Protein AF-A0A926DC25-F1 (afdb_monomer_lite)

Structure (mmCIF, N/CA/C/O backbone):
data_AF-A0A926DC25-F1
#
_entry.id   AF-A0A926DC25-F1
#
loop_
_atom_site.group_PDB
_atom_site.id
_atom_site.type_symbol
_atom_site.label_atom_id
_atom_site.label_alt_id
_atom_site.label_comp_id
_atom_site.label_asym_id
_atom_site.label_entity_id
_atom_site.label_seq_id
_atom_site.pdbx_PDB_ins_code
_atom_site.Cartn_x
_atom_site.Cartn_y
_atom_site.Cartn_z
_atom_site.occupancy
_atom_site.B_iso_or_equiv
_atom_site.auth_seq_id
_atom_site.auth_comp_id
_atom_site.auth_asym_id
_atom_site.auth_atom_id
_atom_site.pdbx_PDB_model_num
ATOM 1 N N . MET A 1 1 ? 8.004 -18.158 -3.854 1.00 47.97 1 MET A N 1
ATOM 2 C CA . MET A 1 1 ? 6.664 -18.419 -3.279 1.00 47.97 1 MET A CA 1
ATOM 3 C C . MET A 1 1 ? 6.649 -17.880 -1.859 1.00 47.97 1 MET A C 1
ATOM 5 O O . MET A 1 1 ? 7.657 -18.052 -1.178 1.00 47.97 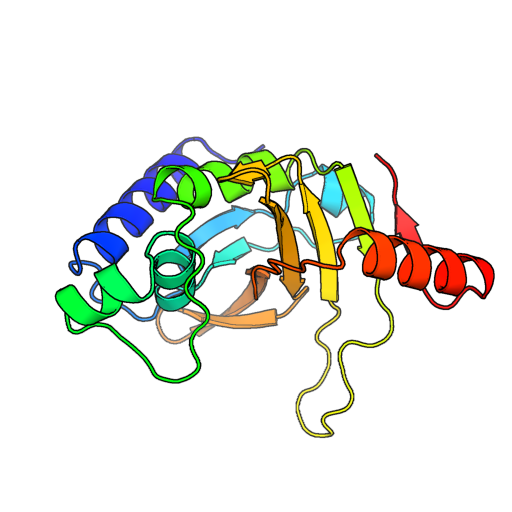1 MET A O 1
ATOM 9 N N . ASN A 1 2 ? 5.568 -17.223 -1.424 1.00 64.44 2 ASN A N 1
ATOM 10 C CA . ASN A 1 2 ? 5.414 -16.877 -0.008 1.00 64.44 2 ASN A CA 1
ATOM 11 C C . ASN A 1 2 ? 5.344 -18.164 0.816 1.00 64.44 2 ASN A C 1
ATOM 13 O O . ASN A 1 2 ? 4.761 -19.147 0.359 1.00 64.44 2 ASN A O 1
ATOM 17 N N . SER A 1 3 ? 5.893 -18.164 2.029 1.00 74.94 3 SER A N 1
ATOM 18 C CA . SER A 1 3 ? 5.598 -19.264 2.950 1.00 74.94 3 SER A CA 1
ATOM 19 C C . SER A 1 3 ? 4.118 -19.186 3.353 1.00 74.94 3 SER A C 1
ATOM 21 O O . SER A 1 3 ? 3.655 -18.083 3.658 1.00 74.94 3 SER A O 1
ATOM 23 N N . PRO A 1 4 ? 3.383 -20.312 3.435 1.00 77.81 4 PRO A N 1
ATOM 24 C CA . PRO A 1 4 ? 2.048 -20.345 4.034 1.00 77.81 4 PRO A CA 1
ATOM 25 C C . PRO A 1 4 ? 1.989 -19.703 5.430 1.00 77.81 4 PRO A C 1
ATOM 27 O O . PRO A 1 4 ? 0.950 -19.179 5.826 1.00 77.81 4 PRO A O 1
ATOM 30 N N . ASP A 1 5 ? 3.107 -19.703 6.160 1.00 86.69 5 ASP A N 1
ATOM 31 C CA . ASP A 1 5 ? 3.208 -19.076 7.479 1.00 86.69 5 ASP A CA 1
ATOM 32 C C . ASP A 1 5 ? 3.200 -17.543 7.405 1.00 86.69 5 ASP A C 1
ATOM 34 O O . ASP A 1 5 ? 2.609 -16.900 8.272 1.00 86.69 5 ASP A O 1
ATOM 38 N N . PHE A 1 6 ? 3.786 -16.947 6.355 1.00 88.31 6 PHE A N 1
ATOM 39 C CA . PHE A 1 6 ? 3.731 -15.496 6.147 1.00 88.31 6 PHE A CA 1
ATOM 40 C C . PHE A 1 6 ? 2.306 -15.041 5.859 1.00 88.31 6 PHE A C 1
ATOM 42 O O . PHE A 1 6 ? 1.836 -14.108 6.500 1.00 88.31 6 PHE A O 1
ATOM 49 N N . GLN A 1 7 ? 1.602 -15.732 4.959 1.00 91.06 7 GLN A N 1
ATOM 50 C CA . GLN A 1 7 ? 0.228 -15.376 4.606 1.00 91.06 7 GLN A CA 1
ATOM 51 C C . GLN A 1 7 ? -0.705 -15.466 5.819 1.00 91.06 7 GLN A C 1
ATOM 53 O O . GLN A 1 7 ? -1.418 -14.514 6.123 1.00 91.06 7 GLN A O 1
ATOM 58 N N . LYS A 1 8 ? -0.650 -16.568 6.577 1.00 93.62 8 LYS A N 1
ATOM 59 C CA . LYS A 1 8 ? -1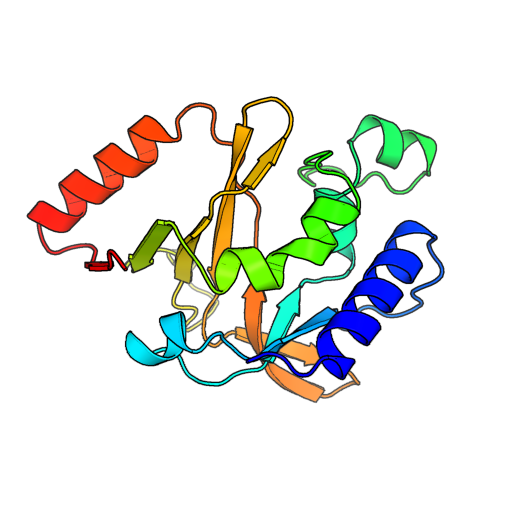.472 -16.730 7.789 1.00 93.62 8 LYS A CA 1
ATOM 60 C C . LYS A 1 8 ? -1.183 -15.655 8.832 1.00 93.62 8 LYS A C 1
ATOM 62 O O . LYS A 1 8 ? -2.108 -15.141 9.462 1.00 93.62 8 LYS A O 1
ATOM 67 N N . GLN A 1 9 ? 0.093 -15.329 9.041 1.00 95.19 9 GLN A N 1
ATOM 68 C CA . GLN A 1 9 ? 0.473 -14.292 9.994 1.00 95.19 9 GLN A CA 1
ATOM 69 C C . GLN A 1 9 ? 0.011 -12.907 9.520 1.00 95.19 9 GLN A C 1
ATOM 71 O O . GLN A 1 9 ? -0.551 -12.157 10.315 1.00 95.19 9 GLN A O 1
ATOM 76 N N . PHE A 1 10 ? 0.159 -12.602 8.231 1.00 95.31 10 PHE A N 1
ATOM 77 C CA . PHE A 1 10 ? -0.317 -11.357 7.641 1.00 95.31 10 PHE A CA 1
ATOM 78 C C . PHE A 1 10 ? -1.833 -11.195 7.785 1.00 95.31 10 PHE A C 1
ATOM 80 O O . PHE A 1 10 ? -2.295 -10.155 8.248 1.00 95.31 10 PHE A O 1
ATOM 87 N N . GLU A 1 11 ? -2.617 -12.226 7.465 1.00 96.00 11 GLU A N 1
ATOM 88 C CA . GLU A 1 11 ? -4.076 -12.200 7.614 1.00 96.00 11 GLU A CA 1
ATOM 89 C C . GLU A 1 11 ? -4.505 -11.952 9.062 1.00 96.00 11 GLU A C 1
ATOM 91 O O . GLU A 1 11 ? -5.390 -11.131 9.313 1.00 96.00 11 GLU A O 1
ATOM 96 N N . LYS A 1 12 ? -3.832 -12.606 10.017 1.00 97.00 12 LYS A N 1
ATOM 97 C CA . LYS A 1 12 ? -4.048 -12.395 11.451 1.00 97.00 12 LYS A CA 1
ATOM 98 C C . LYS A 1 12 ? -3.724 -10.961 11.871 1.00 97.00 12 LYS A C 1
ATOM 100 O O . LYS A 1 12 ? -4.461 -10.380 12.670 1.00 97.00 12 LYS A O 1
ATOM 105 N N . ASP A 1 13 ? -2.642 -10.389 11.354 1.00 97.19 13 ASP A N 1
ATOM 106 C CA . ASP A 1 13 ? -2.261 -9.013 11.662 1.00 97.19 13 ASP A CA 1
ATOM 107 C C . ASP A 1 13 ? -3.240 -8.005 11.044 1.00 97.19 13 ASP A C 1
ATOM 109 O O . ASP A 1 13 ? -3.614 -7.037 11.706 1.00 97.19 13 ASP A O 1
ATOM 113 N N . VAL A 1 14 ? -3.735 -8.260 9.827 1.00 96.88 14 VAL A N 1
ATOM 114 C CA . VAL A 1 14 ? -4.823 -7.481 9.214 1.00 96.88 14 VAL A CA 1
ATOM 115 C C . VAL A 1 14 ? -6.067 -7.527 10.098 1.00 96.88 14 VAL A C 1
ATOM 117 O O . VAL A 1 14 ? -6.609 -6.475 10.435 1.00 96.88 14 VAL A O 1
ATOM 120 N N . ASP A 1 15 ? -6.490 -8.710 10.544 1.00 98.06 15 ASP A N 1
ATOM 121 C CA . ASP A 1 15 ? -7.650 -8.840 11.432 1.00 98.06 15 ASP A CA 1
ATOM 122 C C . ASP A 1 15 ? -7.446 -8.081 12.748 1.00 98.06 15 ASP A C 1
ATOM 124 O O . ASP A 1 15 ? -8.345 -7.373 13.207 1.00 98.06 15 ASP A O 1
ATOM 128 N N . ALA A 1 16 ? -6.249 -8.152 13.334 1.00 98.00 16 A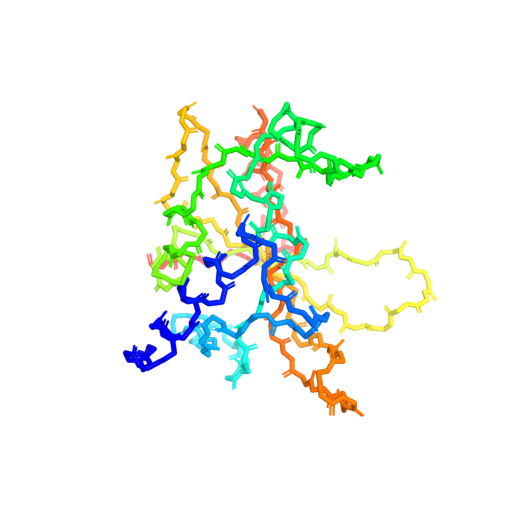LA A N 1
ATOM 129 C CA . ALA A 1 16 ? -5.919 -7.402 14.540 1.00 98.00 16 ALA A CA 1
ATOM 130 C C . ALA A 1 16 ? -5.966 -5.880 14.312 1.00 98.00 16 ALA A C 1
ATOM 132 O O . ALA A 1 16 ? -6.459 -5.137 15.165 1.00 98.00 16 ALA A O 1
ATOM 133 N N . VAL A 1 17 ? -5.499 -5.393 13.160 1.00 97.56 17 VAL A N 1
ATOM 134 C CA . VAL A 1 17 ? -5.573 -3.972 12.791 1.00 97.56 17 VAL A CA 1
ATOM 135 C C . VAL A 1 17 ? -7.025 -3.518 12.662 1.00 97.56 17 VAL A C 1
ATOM 137 O O . VAL A 1 17 ? -7.416 -2.507 13.255 1.00 97.56 17 VAL A O 1
ATOM 140 N N . LEU A 1 18 ? -7.845 -4.271 11.927 1.00 96.94 18 LEU A N 1
ATOM 141 C CA . LEU A 1 18 ? -9.246 -3.919 11.690 1.00 96.94 18 LEU A CA 1
ATOM 142 C C . LEU A 1 18 ? -10.074 -3.966 12.978 1.00 96.94 18 LEU A C 1
ATOM 144 O O . LEU A 1 18 ? -10.899 -3.078 13.203 1.00 96.94 18 LEU A O 1
ATOM 148 N N . ASN A 1 19 ? -9.784 -4.920 13.864 1.00 96.19 19 ASN A N 1
ATOM 149 C CA . ASN A 1 19 ? -10.428 -5.048 15.172 1.00 96.19 19 ASN A CA 1
ATOM 150 C C . ASN A 1 19 ? -9.857 -4.091 16.233 1.00 96.19 19 ASN A C 1
ATOM 152 O O . ASN A 1 19 ? -10.388 -4.008 17.336 1.00 96.19 19 ASN A O 1
ATOM 156 N N . GLY A 1 20 ? -8.798 -3.336 15.918 1.00 94.75 20 GLY A N 1
ATOM 157 C CA . GLY A 1 20 ? -8.164 -2.403 16.853 1.00 94.75 20 GLY A CA 1
ATOM 158 C C . GLY A 1 20 ? -7.388 -3.074 17.990 1.00 94.75 20 GLY A C 1
ATOM 159 O O . GLY A 1 20 ? -7.169 -2.442 19.017 1.00 94.75 20 GLY A O 1
ATOM 160 N N . THR A 1 21 ? -6.982 -4.332 17.824 1.00 96.69 21 THR A N 1
ATOM 161 C CA . THR A 1 21 ? -6.191 -5.097 18.802 1.00 96.69 21 THR A CA 1
ATOM 162 C C . THR A 1 21 ? -4.702 -5.166 18.448 1.00 96.69 21 THR A C 1
ATOM 164 O O . THR A 1 21 ? -3.901 -5.669 19.238 1.00 96.69 21 THR A O 1
ATOM 167 N N . TYR A 1 22 ? -4.300 -4.637 17.287 1.00 96.19 22 TYR A N 1
ATOM 168 C CA . TYR A 1 22 ? -2.895 -4.514 16.895 1.00 96.19 22 TYR A CA 1
ATOM 169 C C . TYR A 1 22 ? -2.214 -3.348 17.633 1.00 96.19 22 TYR A C 1
ATOM 171 O O . TYR A 1 22 ? -2.279 -2.192 17.220 1.00 96.19 22 TYR A O 1
ATOM 179 N N . ASN A 1 23 ? -1.542 -3.657 18.744 1.00 89.19 23 ASN A N 1
ATOM 180 C CA . ASN A 1 23 ? -0.953 -2.676 19.667 1.00 89.19 23 ASN A CA 1
ATOM 181 C C . ASN A 1 23 ? 0.482 -2.251 19.292 1.00 89.19 23 ASN A C 1
ATOM 183 O O . ASN A 1 23 ? 1.345 -2.112 20.159 1.00 89.19 23 ASN A O 1
ATOM 187 N N . SER A 1 24 ? 0.771 -2.085 17.999 1.00 90.00 24 SER A N 1
ATOM 188 C CA . SER A 1 24 ? 2.102 -1.709 17.512 1.00 90.00 24 SER A CA 1
ATOM 189 C C . SER A 1 24 ? 2.028 -0.806 16.282 1.00 90.00 24 SER A C 1
ATOM 191 O O . SER A 1 24 ? 1.072 -0.852 15.515 1.00 90.00 24 SER A O 1
ATOM 193 N N . SER A 1 25 ? 3.068 0.000 16.069 1.00 87.88 25 SER A N 1
ATOM 194 C CA . SER A 1 25 ? 3.301 0.716 14.808 1.00 87.88 25 SER A CA 1
ATOM 195 C C . SER A 1 25 ? 4.166 -0.077 13.823 1.00 87.88 25 SER A C 1
ATOM 197 O O . SER A 1 25 ? 4.437 0.413 12.728 1.00 87.88 25 SER A O 1
ATOM 199 N N . ASN A 1 26 ? 4.605 -1.285 14.201 1.00 93.06 26 ASN A N 1
ATOM 200 C CA . ASN A 1 26 ? 5.420 -2.132 13.339 1.00 93.06 26 ASN A CA 1
ATOM 201 C C . ASN A 1 26 ? 4.681 -2.418 12.022 1.00 93.06 26 ASN A C 1
ATOM 203 O O . ASN A 1 26 ? 3.486 -2.740 12.058 1.00 93.06 26 ASN A O 1
ATOM 207 N N . PRO A 1 27 ? 5.383 -2.350 10.880 1.00 92.75 27 PRO A N 1
ATOM 208 C CA . PRO A 1 27 ? 4.808 -2.703 9.594 1.00 92.75 27 PRO A CA 1
ATOM 209 C C . PRO A 1 27 ? 4.383 -4.176 9.572 1.00 92.75 27 PRO A C 1
ATOM 211 O O . PRO A 1 27 ? 5.047 -5.034 10.156 1.00 92.75 27 PRO A O 1
ATOM 214 N N . LEU A 1 28 ? 3.276 -4.449 8.886 1.00 94.44 28 LEU A N 1
ATOM 215 C CA . LEU A 1 28 ? 2.772 -5.790 8.635 1.00 94.44 28 LEU A CA 1
ATOM 216 C C . LEU A 1 28 ? 3.651 -6.437 7.567 1.00 94.44 28 LEU A C 1
ATOM 218 O O . LEU A 1 28 ? 3.819 -5.872 6.483 1.00 94.44 28 LEU A O 1
ATOM 222 N N . ILE A 1 29 ? 4.213 -7.604 7.870 1.00 93.50 29 ILE A N 1
ATOM 223 C CA . ILE A 1 29 ? 4.995 -8.371 6.900 1.00 93.50 29 ILE A CA 1
ATOM 224 C C . ILE A 1 29 ? 4.017 -9.182 6.066 1.00 93.50 29 ILE A C 1
ATOM 226 O O . ILE A 1 29 ? 3.374 -10.092 6.576 1.00 93.50 29 ILE A O 1
ATOM 230 N N . ILE A 1 30 ? 3.926 -8.847 4.785 1.00 91.75 30 ILE A N 1
ATOM 231 C CA . ILE A 1 30 ? 3.066 -9.547 3.830 1.00 91.75 30 ILE A CA 1
ATOM 232 C C . ILE A 1 30 ? 3.782 -10.811 3.340 1.00 91.75 30 ILE A C 1
ATOM 234 O O . ILE A 1 30 ? 3.188 -11.872 3.159 1.00 91.75 30 ILE A O 1
ATOM 238 N N . GLY A 1 31 ? 5.092 -10.698 3.131 1.00 92.69 31 GLY A N 1
ATOM 239 C CA . GLY A 1 31 ? 5.939 -11.772 2.642 1.00 92.69 31 GLY A CA 1
ATOM 240 C C . GLY A 1 31 ? 7.301 -11.237 2.234 1.00 92.69 31 GLY A C 1
ATOM 241 O O . GLY A 1 31 ? 7.769 -10.225 2.757 1.00 92.69 31 GLY A O 1
ATOM 242 N N . LYS A 1 32 ? 7.927 -11.889 1.258 1.00 92.69 32 LYS A N 1
ATOM 243 C CA . LYS A 1 32 ? 9.108 -11.364 0.560 1.00 92.69 32 LYS A CA 1
ATOM 244 C C . LYS A 1 32 ? 8.748 -10.898 -0.842 1.00 92.69 32 LYS A C 1
ATOM 246 O O . LYS A 1 32 ? 7.773 -11.383 -1.415 1.00 92.69 32 LYS A O 1
ATOM 251 N N . THR A 1 33 ? 9.573 -10.025 -1.407 1.00 90.62 33 THR A N 1
ATOM 252 C CA . THR A 1 33 ? 9.484 -9.573 -2.805 1.00 90.62 33 THR A CA 1
ATOM 253 C C . THR A 1 33 ? 9.190 -10.742 -3.756 1.00 90.62 33 THR A C 1
ATOM 255 O O . THR A 1 33 ? 9.976 -11.691 -3.787 1.00 90.62 33 THR A O 1
ATOM 258 N N . PRO A 1 34 ? 8.069 -10.736 -4.500 1.00 91.19 34 PRO A N 1
ATOM 259 C CA . PRO A 1 34 ? 7.708 -11.844 -5.381 1.00 91.19 34 PRO A CA 1
ATOM 260 C C . PRO A 1 34 ? 8.743 -12.125 -6.471 1.00 91.19 34 PRO A C 1
ATOM 262 O O . PRO A 1 34 ? 9.388 -11.217 -6.990 1.00 91.19 34 PRO A O 1
ATOM 265 N N . SER A 1 35 ? 8.871 -13.395 -6.863 1.00 91.19 35 SER A N 1
ATOM 266 C CA . SER A 1 35 ? 9.881 -13.838 -7.837 1.00 91.19 35 SER A CA 1
ATOM 267 C C . SER A 1 35 ? 9.768 -13.130 -9.188 1.00 91.19 35 SER A C 1
ATOM 269 O O . SER A 1 35 ? 10.778 -12.920 -9.848 1.00 91.19 35 SER A O 1
ATOM 271 N N . VAL A 1 36 ? 8.557 -12.742 -9.594 1.00 89.19 36 VAL A N 1
ATOM 272 C CA . VAL A 1 36 ? 8.328 -11.994 -10.835 1.00 89.19 36 VAL A CA 1
ATOM 273 C C . VAL A 1 36 ? 8.984 -10.610 -10.811 1.00 89.19 36 VAL A C 1
ATOM 275 O O . VAL A 1 36 ? 9.562 -10.183 -11.803 1.00 89.19 36 VAL A O 1
ATOM 278 N N . LEU A 1 37 ? 9.005 -9.965 -9.643 1.00 86.31 37 LEU A N 1
ATOM 279 C CA . LEU A 1 37 ? 9.667 -8.683 -9.431 1.00 86.31 37 LEU A CA 1
ATOM 280 C C . LEU A 1 37 ? 11.183 -8.837 -9.266 1.00 86.31 37 LEU A C 1
ATOM 282 O O . LEU A 1 37 ? 11.949 -8.004 -9.741 1.00 86.31 37 LEU A O 1
ATOM 286 N N . GLN A 1 38 ? 11.637 -9.934 -8.657 1.00 88.25 38 GLN A N 1
ATOM 287 C CA . GLN A 1 38 ? 13.071 -10.235 -8.572 1.00 88.25 38 GLN A CA 1
ATOM 288 C C . GLN A 1 38 ? 13.697 -10.436 -9.960 1.00 88.25 38 GLN A C 1
ATOM 290 O O . GLN A 1 38 ? 14.811 -9.985 -10.209 1.00 88.25 38 GLN A O 1
ATOM 295 N N . LYS A 1 39 ? 12.966 -11.061 -10.895 1.00 86.25 39 LYS A N 1
ATOM 296 C CA . LYS A 1 39 ? 13.422 -11.270 -12.282 1.00 86.25 39 LYS A CA 1
ATOM 297 C C . LYS A 1 39 ? 13.691 -9.969 -13.041 1.00 86.25 39 LYS A C 1
ATOM 299 O O . LYS A 1 39 ? 14.519 -9.978 -13.944 1.00 86.25 39 LYS A O 1
ATOM 304 N N . ILE A 1 40 ? 13.019 -8.878 -12.673 1.00 80.12 40 ILE A N 1
ATOM 305 C CA . ILE A 1 40 ? 13.230 -7.546 -13.260 1.00 80.12 40 ILE A CA 1
ATOM 306 C C . ILE A 1 40 ? 14.187 -6.679 -12.420 1.00 80.12 40 ILE A C 1
ATOM 308 O O . ILE A 1 40 ? 14.299 -5.481 -12.655 1.00 80.12 40 ILE A O 1
ATOM 312 N N . GLY A 1 41 ? 14.893 -7.281 -11.454 1.00 78.75 41 GLY A N 1
ATOM 313 C CA . GLY A 1 41 ? 16.017 -6.661 -10.750 1.00 78.75 41 GLY A CA 1
ATOM 314 C C . GLY A 1 41 ? 15.740 -6.185 -9.325 1.00 78.75 41 GLY A C 1
ATOM 315 O O . GLY A 1 41 ? 16.622 -5.567 -8.736 1.00 78.75 41 GLY A O 1
ATOM 316 N N . LEU A 1 42 ? 14.564 -6.456 -8.745 1.00 81.62 42 LEU A N 1
ATOM 317 C CA . LEU A 1 42 ? 14.288 -6.064 -7.357 1.00 81.62 42 LEU A CA 1
ATOM 318 C C . LEU A 1 42 ? 14.948 -7.015 -6.351 1.00 81.62 42 LEU A C 1
ATOM 320 O O . LEU A 1 42 ? 14.837 -8.237 -6.459 1.00 81.62 42 LEU A O 1
ATOM 324 N N . SER A 1 43 ? 15.566 -6.439 -5.319 1.00 84.00 43 SER A N 1
ATOM 325 C CA . SER A 1 43 ? 16.153 -7.173 -4.196 1.00 84.00 43 SER A CA 1
ATOM 326 C C . SER A 1 43 ? 15.112 -8.027 -3.459 1.00 84.00 43 SER A C 1
ATOM 328 O O . SER A 1 43 ? 13.960 -7.623 -3.287 1.00 84.00 43 SER A O 1
ATOM 330 N N . GLU A 1 44 ? 15.515 -9.201 -2.958 1.00 89.94 44 GLU A N 1
ATOM 331 C CA . GLU A 1 44 ? 14.669 -10.070 -2.123 1.00 89.94 44 GLU A CA 1
ATOM 332 C C . GLU A 1 44 ? 14.514 -9.506 -0.694 1.00 89.94 44 GLU A C 1
ATOM 334 O O . GLU A 1 44 ? 14.964 -10.090 0.292 1.00 89.94 44 GLU A O 1
ATOM 339 N N . LEU A 1 45 ? 13.861 -8.352 -0.572 1.00 90.44 45 LEU A N 1
ATOM 340 C CA . LEU A 1 45 ? 13.554 -7.720 0.711 1.00 90.44 45 LEU A CA 1
ATOM 341 C C . LEU A 1 45 ? 12.183 -8.159 1.251 1.00 90.44 45 LEU A C 1
ATOM 343 O O . LEU A 1 45 ? 11.328 -8.606 0.467 1.00 90.44 45 LEU A O 1
ATOM 347 N N . PRO A 1 46 ? 11.934 -8.027 2.571 1.00 92.38 46 PRO A N 1
ATOM 348 C CA . PRO A 1 46 ? 10.590 -8.118 3.126 1.00 92.38 46 PRO A CA 1
ATOM 349 C C . PRO A 1 46 ? 9.654 -7.133 2.422 1.00 92.38 46 PRO A C 1
ATOM 351 O O . PRO A 1 46 ? 9.961 -5.949 2.299 1.00 92.38 46 PRO A O 1
ATOM 354 N N . LEU A 1 47 ? 8.506 -7.631 1.974 1.00 91.19 47 LEU A N 1
ATOM 355 C CA . LEU A 1 47 ? 7.424 -6.827 1.426 1.00 91.19 47 LEU A CA 1
ATOM 356 C C . LEU A 1 47 ? 6.456 -6.494 2.557 1.00 91.19 47 LEU A C 1
ATOM 358 O O . LEU A 1 47 ? 5.925 -7.399 3.212 1.00 91.19 47 LEU A O 1
ATOM 362 N N . VAL A 1 48 ? 6.238 -5.204 2.797 1.00 92.31 48 VAL A N 1
ATOM 363 C CA . VAL A 1 48 ? 5.508 -4.742 3.977 1.00 92.31 48 VAL A CA 1
ATOM 364 C C . VAL A 1 48 ? 4.439 -3.700 3.667 1.00 92.31 48 VAL A C 1
ATOM 366 O O . VAL A 1 48 ? 4.482 -2.997 2.657 1.00 92.31 48 VAL A O 1
ATOM 369 N N . LEU A 1 49 ? 3.486 -3.584 4.590 1.00 90.19 49 LEU A N 1
ATOM 370 C CA . LEU A 1 49 ? 2.389 -2.620 4.577 1.00 90.19 49 LEU A CA 1
ATOM 371 C C . LEU A 1 49 ? 2.229 -2.019 5.975 1.00 90.19 49 LEU A C 1
ATOM 373 O O . LEU A 1 49 ? 2.312 -2.729 6.971 1.00 90.19 49 LEU A O 1
ATOM 377 N N . THR A 1 50 ? 1.989 -0.714 6.096 1.00 91.88 50 THR A N 1
ATOM 378 C CA . THR A 1 50 ? 1.769 -0.130 7.432 1.00 91.88 50 THR A CA 1
ATOM 379 C C . THR A 1 50 ? 0.380 -0.495 7.981 1.00 91.88 50 THR A C 1
ATOM 381 O O . THR A 1 50 ? -0.569 -0.587 7.200 1.00 91.88 50 THR A O 1
ATOM 384 N N . PRO A 1 51 ? 0.204 -0.623 9.313 1.00 94.38 51 PRO A N 1
ATOM 385 C CA . PRO A 1 51 ? -1.109 -0.868 9.918 1.00 94.38 51 PRO A CA 1
ATOM 386 C C . PRO A 1 51 ? -2.153 0.189 9.537 1.00 94.38 51 PRO A C 1
ATOM 388 O O . PRO A 1 51 ? -3.290 -0.132 9.203 1.00 94.38 51 PRO A O 1
ATOM 391 N N . ALA A 1 52 ? -1.752 1.464 9.534 1.00 92.31 52 ALA A N 1
ATOM 392 C CA . ALA A 1 52 ? -2.626 2.567 9.148 1.00 92.31 52 ALA A CA 1
ATOM 393 C C . ALA A 1 52 ? -3.092 2.439 7.691 1.00 92.31 52 ALA A C 1
ATOM 395 O O . ALA A 1 52 ? -4.259 2.693 7.396 1.00 92.31 52 ALA A O 1
ATOM 396 N N . HIS A 1 53 ? -2.200 2.004 6.795 1.00 89.62 53 HIS A N 1
ATOM 397 C CA . HIS A 1 53 ? -2.547 1.816 5.395 1.00 89.62 53 HIS A CA 1
ATOM 398 C C . HIS A 1 53 ? -3.413 0.569 5.181 1.00 89.62 53 HIS A C 1
ATOM 400 O O . HIS A 1 53 ? -4.418 0.654 4.489 1.00 89.62 53 HIS A O 1
ATOM 406 N N . ALA A 1 54 ? -3.125 -0.550 5.859 1.00 93.06 54 ALA A N 1
ATOM 407 C CA . ALA A 1 54 ? -4.009 -1.721 5.871 1.00 93.06 54 ALA A CA 1
ATOM 408 C C . ALA A 1 54 ? -5.447 -1.350 6.284 1.00 93.06 54 ALA A C 1
ATOM 410 O O . ALA A 1 54 ? -6.411 -1.735 5.621 1.00 93.06 54 ALA A O 1
ATOM 411 N N . TYR A 1 55 ? -5.592 -0.524 7.325 1.00 95.00 55 TYR A N 1
ATOM 412 C CA . TYR A 1 55 ? -6.890 -0.006 7.753 1.00 95.00 55 TYR A CA 1
ATOM 413 C C . TYR A 1 55 ? -7.547 0.888 6.689 1.00 95.00 55 TYR A C 1
ATOM 415 O O . TYR A 1 55 ? -8.723 0.701 6.376 1.00 95.00 55 TYR A O 1
ATOM 423 N N . SER A 1 56 ? -6.807 1.846 6.115 1.00 91.25 56 SER A N 1
ATOM 424 C CA . SER A 1 56 ? -7.362 2.782 5.128 1.00 91.25 56 SER A CA 1
ATOM 425 C C . SER A 1 56 ? -7.742 2.108 3.809 1.00 91.25 56 SER A C 1
ATOM 427 O O . SER A 1 56 ? -8.645 2.581 3.128 1.00 91.25 56 SER A O 1
ATOM 429 N N . ILE A 1 57 ? -7.099 0.996 3.446 1.00 88.38 57 ILE A N 1
ATOM 430 C CA . ILE A 1 57 ? -7.485 0.182 2.287 1.00 88.38 57 ILE A CA 1
ATOM 431 C C . ILE A 1 57 ? -8.827 -0.504 2.542 1.00 88.38 57 ILE A C 1
ATOM 433 O O . ILE A 1 57 ? -9.741 -0.407 1.723 1.00 88.38 57 ILE A O 1
ATOM 437 N N . ALA A 1 58 ? -8.956 -1.175 3.689 1.00 91.81 58 ALA A N 1
ATOM 438 C CA . ALA A 1 58 ? -10.130 -1.983 3.993 1.00 91.81 58 ALA A CA 1
ATOM 439 C C . ALA A 1 58 ? -11.386 -1.146 4.262 1.00 91.81 58 ALA A C 1
ATOM 441 O O . ALA A 1 58 ? -12.483 -1.530 3.858 1.00 91.81 58 ALA A O 1
ATOM 442 N N . LYS A 1 59 ? -11.246 -0.026 4.979 1.00 93.81 59 LYS A N 1
ATOM 443 C CA . LYS A 1 59 ? -12.377 0.742 5.512 1.00 93.81 59 LYS A CA 1
ATOM 444 C C . LYS A 1 59 ? -12.743 1.920 4.619 1.00 93.81 59 LYS A C 1
ATOM 446 O O . LYS A 1 59 ? -11.886 2.528 3.983 1.00 93.81 59 LYS A O 1
ATOM 451 N N . THR A 1 60 ? -14.026 2.269 4.606 1.00 92.81 60 THR A N 1
ATOM 452 C CA . THR A 1 60 ? -14.512 3.540 4.055 1.00 92.81 60 THR A CA 1
ATOM 453 C C . THR A 1 60 ? -14.294 4.677 5.051 1.00 92.81 60 THR A C 1
ATOM 455 O O . THR A 1 60 ? -14.152 4.458 6.256 1.00 92.81 60 THR A O 1
ATOM 458 N N . GLU A 1 61 ? -14.341 5.921 4.572 1.00 94.38 61 GLU A N 1
ATOM 459 C CA . GLU A 1 61 ? -14.296 7.095 5.451 1.00 94.38 61 GLU A CA 1
ATOM 460 C C . GLU A 1 61 ? -15.454 7.092 6.463 1.00 94.38 61 GLU A C 1
ATOM 462 O O . GLU A 1 61 ? -15.264 7.426 7.632 1.00 94.38 61 GLU A O 1
ATOM 467 N N . ALA A 1 62 ? -16.653 6.682 6.033 1.00 96.62 62 ALA A N 1
ATOM 468 C CA . ALA A 1 62 ? -17.826 6.600 6.899 1.00 96.62 62 ALA A CA 1
ATOM 469 C C . ALA A 1 62 ? -17.621 5.592 8.041 1.00 96.62 62 ALA A C 1
ATOM 471 O O . ALA A 1 62 ? -17.905 5.913 9.194 1.00 96.62 62 ALA A O 1
ATOM 472 N N . GLN A 1 63 ? -17.064 4.414 7.738 1.00 96.88 63 GLN A N 1
ATOM 473 C CA . GLN A 1 63 ? -16.693 3.427 8.755 1.00 96.88 63 GLN A CA 1
ATOM 474 C C . GLN A 1 63 ? -15.622 3.980 9.700 1.00 96.88 63 GLN A C 1
ATOM 476 O O . GLN A 1 63 ? -15.779 3.893 10.913 1.00 96.88 63 GLN A O 1
ATOM 481 N N . ALA A 1 64 ? -14.582 4.628 9.168 1.00 97.19 64 ALA A N 1
ATOM 482 C CA . ALA A 1 64 ? -13.533 5.227 9.988 1.00 97.19 64 ALA A CA 1
ATOM 483 C C . ALA A 1 64 ? -14.069 6.309 10.943 1.00 97.19 64 ALA A C 1
ATOM 485 O O . ALA A 1 64 ? -13.644 6.380 12.097 1.00 97.19 64 ALA A O 1
ATOM 486 N N . LYS A 1 65 ? -15.025 7.134 10.493 1.00 97.62 65 LYS A N 1
ATOM 487 C CA . LYS A 1 65 ? -15.713 8.121 11.342 1.00 97.62 65 LYS A CA 1
ATOM 488 C C . LYS A 1 65 ? -16.556 7.449 12.422 1.00 97.62 65 LYS A C 1
ATOM 490 O O . LYS A 1 65 ? -16.453 7.841 13.579 1.00 97.62 65 LYS A O 1
ATOM 495 N N . ALA A 1 66 ? -17.346 6.439 12.058 1.00 97.62 66 ALA A N 1
ATOM 496 C CA . ALA A 1 66 ? -18.181 5.695 13.002 1.00 97.62 66 ALA A CA 1
ATOM 497 C C . ALA A 1 66 ? -17.352 4.975 14.080 1.00 97.62 66 ALA A C 1
ATOM 499 O O . ALA A 1 66 ? -17.765 4.898 15.232 1.00 97.62 66 ALA A O 1
ATOM 500 N N . GLU A 1 67 ? -16.158 4.500 13.722 1.00 96.06 67 GLU A N 1
ATOM 501 C CA . GLU A 1 67 ? -15.219 3.834 14.629 1.00 96.06 67 GLU A CA 1
ATOM 502 C C . GLU A 1 67 ? -14.334 4.814 15.428 1.00 96.06 67 GLU A C 1
ATOM 504 O O . GLU A 1 67 ? -13.507 4.374 16.224 1.00 96.06 67 GLU A O 1
ATOM 509 N N . GLY A 1 68 ? -14.452 6.133 15.213 1.00 95.75 68 GLY A N 1
ATOM 510 C CA . GLY A 1 68 ? -13.603 7.137 15.871 1.00 95.75 68 GLY A CA 1
ATOM 511 C C . GLY A 1 68 ? -12.129 7.103 15.437 1.00 95.75 68 GLY A C 1
ATOM 512 O O . GLY A 1 68 ? -11.269 7.654 16.118 1.00 95.75 68 GLY A O 1
ATOM 513 N N . LYS A 1 69 ? -11.827 6.461 14.303 1.00 94.25 69 LYS A N 1
ATOM 514 C CA . LYS A 1 69 ? -10.475 6.256 13.748 1.00 94.25 69 LYS A CA 1
ATOM 515 C C . LYS A 1 69 ? -10.196 7.116 12.509 1.00 94.25 69 LYS A C 1
ATOM 517 O O . LYS A 1 69 ? -9.193 6.917 11.822 1.00 94.25 69 LYS A O 1
ATOM 522 N N . TYR A 1 70 ? -11.086 8.056 12.194 1.00 96.12 70 TYR A N 1
ATOM 523 C CA . TYR A 1 70 ? -10.922 8.965 11.064 1.00 96.12 70 TYR A CA 1
ATOM 524 C C . TYR A 1 70 ? -9.703 9.875 11.243 1.00 96.12 70 TYR A C 1
ATOM 5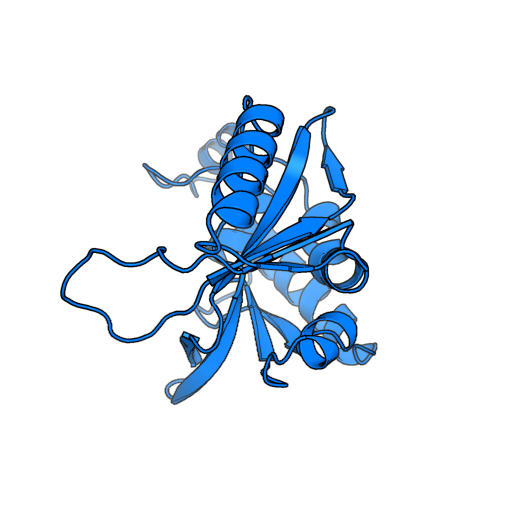26 O O . TYR A 1 70 ? -9.540 10.538 12.267 1.00 96.12 70 TYR A O 1
ATOM 534 N N . GLN A 1 71 ? -8.884 9.956 10.200 1.00 93.19 71 GLN A N 1
ATOM 535 C CA . GLN A 1 71 ? -7.744 10.856 10.115 1.00 93.19 71 GLN A CA 1
ATOM 536 C C . GLN A 1 71 ? -7.908 11.775 8.905 1.00 93.19 71 GLN A C 1
ATOM 538 O O . GLN A 1 71 ? -8.071 11.325 7.770 1.00 93.19 71 GLN A O 1
ATOM 543 N N . LYS A 1 72 ? -7.859 13.088 9.148 1.00 92.12 72 LYS A N 1
ATOM 544 C CA . LYS A 1 72 ? -7.959 14.092 8.084 1.00 92.12 72 LYS A CA 1
ATOM 545 C C . LYS A 1 72 ? -6.786 13.946 7.112 1.00 92.12 72 LYS A C 1
ATOM 547 O O . LYS A 1 72 ? -5.635 13.982 7.530 1.00 92.12 72 LYS A O 1
ATOM 552 N N . GLY A 1 73 ? -7.095 13.860 5.820 1.00 85.69 73 GLY A N 1
ATOM 553 C CA . GLY A 1 73 ? -6.098 13.712 4.754 1.00 85.69 73 GLY A CA 1
ATOM 554 C C . GLY A 1 73 ? -5.730 12.261 4.429 1.00 85.69 73 GLY A C 1
ATOM 555 O O . GLY A 1 73 ? -4.970 12.041 3.491 1.00 85.69 73 GLY A O 1
ATOM 556 N N . THR A 1 74 ? -6.281 11.283 5.152 1.00 87.06 74 THR A N 1
ATOM 557 C CA . THR A 1 74 ? -6.168 9.864 4.799 1.00 87.06 74 THR A CA 1
ATOM 558 C C . THR A 1 74 ? -7.178 9.511 3.714 1.00 87.06 74 THR A C 1
ATOM 560 O O . THR A 1 74 ? -8.368 9.790 3.848 1.00 87.06 74 THR A O 1
ATOM 563 N N . ASN A 1 75 ? -6.707 8.859 2.651 1.00 83.25 75 ASN A N 1
ATOM 564 C CA . ASN A 1 75 ? -7.575 8.306 1.619 1.00 83.25 75 ASN A CA 1
ATOM 565 C C . ASN A 1 75 ? -8.085 6.935 2.073 1.00 83.25 75 ASN A C 1
ATOM 567 O O . ASN A 1 75 ? -7.303 6.000 2.232 1.00 83.25 75 ASN A O 1
ATOM 571 N N . TYR A 1 76 ? -9.393 6.832 2.294 1.00 87.56 76 TYR A N 1
ATOM 572 C CA . TYR A 1 76 ? -10.065 5.582 2.644 1.00 87.56 76 TYR A CA 1
ATOM 573 C C . TYR A 1 76 ? -10.636 4.934 1.383 1.00 87.56 76 TYR A C 1
ATOM 575 O O . TYR A 1 76 ? -11.428 5.556 0.674 1.00 87.56 76 TYR A O 1
ATOM 583 N N . HIS A 1 77 ? -10.230 3.700 1.089 1.00 84.12 77 HIS A N 1
ATOM 584 C CA . HIS A 1 77 ? -10.524 3.041 -0.185 1.00 84.12 77 HIS A CA 1
ATOM 585 C C . HIS A 1 77 ? -11.755 2.138 -0.132 1.00 84.12 77 HIS A C 1
ATOM 587 O O . HIS A 1 77 ? -12.383 1.937 -1.168 1.00 84.12 77 HIS A O 1
ATOM 593 N N . GLY A 1 78 ? -12.129 1.635 1.050 1.00 87.62 78 GLY A N 1
ATOM 594 C CA . GLY A 1 78 ? -13.328 0.812 1.214 1.00 87.62 78 GLY A CA 1
ATOM 595 C C . GLY A 1 78 ? -13.301 -0.515 0.457 1.00 87.62 78 GLY A C 1
ATOM 596 O O . GLY A 1 78 ? -14.364 -1.019 0.116 1.00 87.62 78 GLY A O 1
ATOM 597 N N . LEU A 1 79 ? -12.119 -1.076 0.184 1.00 84.88 79 LEU A N 1
ATOM 598 C CA . LEU A 1 79 ? -11.978 -2.311 -0.600 1.00 84.88 79 LEU A CA 1
ATOM 599 C C . LEU A 1 79 ? -12.307 -3.581 0.202 1.00 84.88 79 LEU A C 1
ATOM 601 O O . LEU A 1 79 ? -12.397 -4.665 -0.366 1.00 84.88 79 LEU A O 1
ATOM 605 N N . GLY A 1 80 ? -12.480 -3.461 1.519 1.00 89.00 80 GLY A N 1
ATOM 606 C CA . GLY A 1 80 ? -12.729 -4.589 2.411 1.00 89.00 80 GLY A CA 1
ATOM 607 C C . GLY A 1 80 ? -11.459 -5.311 2.869 1.00 89.00 80 GLY A C 1
ATOM 608 O O . GLY A 1 80 ? -10.354 -5.076 2.381 1.00 89.00 80 GLY A O 1
ATOM 609 N N . ALA A 1 81 ? -11.622 -6.181 3.868 1.00 92.19 81 ALA A N 1
ATOM 610 C CA . ALA A 1 81 ? -10.519 -6.926 4.475 1.00 92.19 81 ALA A CA 1
ATOM 611 C C . ALA A 1 81 ? -9.885 -7.924 3.496 1.00 92.19 81 ALA A C 1
ATOM 613 O O . ALA A 1 81 ? -8.662 -8.043 3.447 1.00 92.19 81 ALA A O 1
ATOM 614 N N . ASP A 1 82 ? -10.706 -8.596 2.688 1.00 89.31 82 ASP A N 1
ATOM 615 C CA . ASP A 1 82 ? -10.244 -9.623 1.751 1.00 89.31 82 ASP A CA 1
ATOM 616 C C . ASP A 1 82 ? -9.314 -9.040 0.686 1.00 89.31 82 ASP A C 1
ATOM 618 O O . ASP A 1 82 ? -8.278 -9.629 0.387 1.00 89.31 82 ASP A O 1
ATOM 622 N N . ALA A 1 83 ? -9.607 -7.830 0.196 1.00 85.94 83 ALA A N 1
ATOM 623 C CA . ALA A 1 83 ? -8.727 -7.124 -0.729 1.00 85.94 83 ALA A CA 1
ATOM 624 C C . ALA A 1 83 ? -7.337 -6.875 -0.123 1.00 85.94 83 ALA A C 1
ATOM 626 O O . ALA A 1 83 ? -6.334 -7.045 -0.810 1.00 85.94 83 ALA A O 1
ATOM 627 N N . VAL A 1 84 ? -7.261 -6.531 1.171 1.00 89.44 84 VAL A N 1
ATOM 628 C CA . VAL A 1 84 ? -5.978 -6.359 1.874 1.00 89.44 84 VAL A CA 1
ATOM 629 C C . VAL A 1 84 ? -5.234 -7.687 1.986 1.00 89.44 84 VAL A C 1
ATOM 631 O O . VAL A 1 84 ? -4.028 -7.741 1.762 1.00 89.44 84 VAL A O 1
ATOM 634 N N . LYS A 1 85 ? -5.944 -8.770 2.304 1.00 91.62 85 LYS A N 1
ATOM 635 C CA . LYS A 1 85 ? -5.356 -10.105 2.480 1.00 91.62 85 LYS A CA 1
ATOM 636 C C . LYS A 1 85 ? -4.839 -10.704 1.166 1.00 91.62 85 LYS A C 1
ATOM 638 O O . LYS A 1 85 ? -3.845 -11.423 1.182 1.00 91.62 85 LYS A O 1
ATOM 643 N N . GLN A 1 86 ? -5.447 -10.348 0.033 1.00 87.88 86 GLN A N 1
ATOM 644 C CA . GLN A 1 86 ? -5.071 -10.819 -1.308 1.00 87.88 86 GLN A CA 1
ATOM 645 C C . GLN A 1 86 ? -3.927 -10.030 -1.968 1.00 87.88 86 GLN A C 1
ATOM 647 O O . GLN A 1 86 ? -3.481 -10.399 -3.054 1.00 87.88 86 GLN A O 1
ATOM 652 N N . ILE A 1 87 ? -3.429 -8.956 -1.341 1.00 86.81 87 ILE A N 1
ATOM 653 C CA . ILE A 1 87 ? -2.386 -8.082 -1.913 1.00 86.81 87 ILE A CA 1
ATOM 654 C C . ILE A 1 87 ? -1.180 -8.870 -2.425 1.00 86.81 87 ILE A C 1
ATOM 656 O O . ILE A 1 87 ? -0.683 -8.591 -3.516 1.00 86.81 87 ILE A O 1
ATOM 660 N N . TYR A 1 88 ? -0.694 -9.835 -1.638 1.00 89.62 88 TYR A N 1
ATOM 661 C CA . TYR A 1 88 ? 0.499 -10.596 -1.999 1.00 89.62 88 TYR A CA 1
ATOM 662 C C . TYR A 1 88 ? 0.312 -11.372 -3.298 1.00 89.62 88 TYR A C 1
ATOM 664 O O . TYR A 1 88 ? 1.159 -11.307 -4.191 1.00 89.62 88 TYR A O 1
ATOM 672 N N . ASP A 1 89 ? -0.804 -12.091 -3.395 1.00 88.69 89 ASP A N 1
ATOM 673 C CA . ASP A 1 89 ? -1.127 -12.926 -4.546 1.00 88.69 89 ASP A CA 1
ATOM 674 C C . ASP A 1 89 ? -1.255 -12.059 -5.797 1.00 88.69 89 ASP A C 1
ATOM 676 O O . ASP A 1 89 ? -0.678 -12.367 -6.835 1.00 88.69 89 ASP A O 1
ATOM 680 N N . LYS A 1 90 ? -1.912 -10.903 -5.663 1.00 86.31 90 LYS A N 1
ATOM 681 C CA . LYS A 1 90 ? -2.102 -9.944 -6.752 1.00 86.31 90 LYS A CA 1
ATOM 682 C C . LYS A 1 90 ? -0.797 -9.305 -7.229 1.00 86.31 90 LYS A C 1
ATOM 684 O O . LYS A 1 90 ? -0.605 -9.148 -8.426 1.00 86.31 90 LYS A O 1
ATOM 689 N N . ILE A 1 91 ? 0.125 -8.971 -6.328 1.00 87.00 91 ILE A N 1
ATOM 690 C CA . ILE A 1 91 ? 1.448 -8.436 -6.703 1.00 87.00 91 ILE A CA 1
ATOM 691 C C . ILE A 1 91 ? 2.361 -9.531 -7.277 1.00 87.00 91 ILE A C 1
ATOM 693 O O . ILE A 1 91 ? 3.285 -9.236 -8.035 1.00 87.00 91 ILE A O 1
ATOM 697 N N . SER A 1 92 ? 2.119 -10.793 -6.918 1.00 89.69 92 SER A N 1
ATOM 698 C CA . SER A 1 92 ? 2.870 -11.937 -7.442 1.00 89.69 92 SER A CA 1
ATOM 699 C C . SER A 1 92 ? 2.496 -12.301 -8.880 1.00 89.69 92 SER A C 1
ATOM 701 O O . SER A 1 92 ? 3.288 -12.980 -9.533 1.00 89.69 92 SER A O 1
ATOM 703 N N . ASP A 1 93 ? 1.346 -11.822 -9.358 1.00 88.38 93 ASP A N 1
ATOM 704 C CA . ASP A 1 93 ? 0.851 -11.972 -10.729 1.00 88.38 93 ASP A CA 1
ATOM 705 C C . ASP A 1 93 ? 0.332 -10.623 -11.276 1.00 88.38 93 ASP A C 1
ATOM 707 O O . ASP A 1 93 ? -0.879 -10.399 -11.385 1.00 88.38 93 ASP A O 1
ATOM 711 N N . PRO A 1 94 ? 1.227 -9.647 -11.520 1.00 86.81 94 PRO A N 1
ATOM 712 C CA . PRO A 1 94 ? 0.805 -8.321 -11.923 1.00 86.81 94 PRO A CA 1
ATOM 713 C C . PRO A 1 94 ? 0.562 -8.234 -13.430 1.00 86.81 94 PRO A C 1
ATOM 715 O O . PRO A 1 94 ? 1.281 -8.822 -14.229 1.00 86.81 94 PRO A O 1
ATOM 718 N N . ILE A 1 95 ? -0.406 -7.402 -13.818 1.00 83.31 95 ILE A N 1
ATOM 719 C CA . ILE A 1 95 ? -0.710 -7.081 -15.220 1.00 83.31 95 ILE A CA 1
ATOM 720 C C . ILE A 1 95 ? 0.463 -6.324 -15.855 1.00 83.31 95 ILE A C 1
ATOM 722 O O . ILE A 1 95 ? 0.771 -6.496 -17.031 1.00 83.31 95 ILE A O 1
ATOM 726 N N . MET A 1 96 ? 1.077 -5.416 -15.090 1.00 80.06 96 MET A N 1
ATOM 727 C CA . MET A 1 96 ? 2.116 -4.528 -15.598 1.00 80.06 96 MET A CA 1
ATOM 728 C C . MET A 1 96 ? 2.959 -3.955 -14.463 1.00 80.06 96 MET A C 1
ATOM 730 O O . MET A 1 96 ? 2.426 -3.581 -13.412 1.00 80.06 96 MET A O 1
ATOM 734 N N . VAL A 1 97 ? 4.262 -3.813 -14.710 1.00 82.62 97 VAL A N 1
ATOM 735 C CA . VAL A 1 97 ? 5.182 -3.095 -13.825 1.00 82.62 97 VAL A CA 1
ATOM 736 C C . VAL A 1 97 ? 5.763 -1.889 -14.554 1.00 82.62 97 VAL A C 1
ATOM 738 O O . VAL A 1 97 ? 6.299 -2.004 -15.654 1.00 82.62 97 VAL A O 1
ATOM 741 N N . LEU A 1 98 ? 5.666 -0.725 -13.917 1.00 77.19 98 LEU A N 1
ATOM 742 C CA . LEU A 1 98 ? 6.193 0.539 -14.420 1.00 77.19 98 LEU A CA 1
ATOM 743 C C . LEU A 1 98 ? 7.352 0.992 -13.541 1.00 77.19 98 LEU A C 1
ATOM 745 O O . LEU A 1 98 ? 7.157 1.286 -12.356 1.00 77.19 98 LEU A O 1
ATOM 749 N N . ALA A 1 99 ? 8.544 1.085 -14.125 1.00 70.50 99 ALA A N 1
ATOM 750 C CA . ALA A 1 99 ? 9.688 1.725 -13.495 1.00 70.50 99 ALA A CA 1
ATOM 751 C C . ALA A 1 99 ? 9.609 3.228 -13.773 1.00 70.50 99 ALA A C 1
ATOM 753 O O . ALA A 1 99 ? 9.754 3.652 -14.917 1.00 70.50 99 ALA A O 1
ATOM 754 N N . HIS A 1 100 ? 9.344 4.039 -12.749 1.00 60.00 100 HIS A N 1
ATOM 755 C CA . HIS A 1 100 ? 9.210 5.483 -12.919 1.00 60.00 100 HIS A CA 1
ATOM 756 C C . HIS A 1 100 ? 10.496 6.190 -12.443 1.00 60.00 100 HIS A C 1
ATOM 758 O O . HIS A 1 100 ? 10.850 6.039 -11.272 1.00 60.00 100 HIS A O 1
ATOM 764 N N . PRO A 1 101 ? 11.187 6.986 -13.284 1.00 51.22 101 PRO A N 1
ATOM 765 C CA . PRO A 1 101 ? 12.433 7.669 -12.920 1.00 51.22 101 PRO A CA 1
ATOM 766 C C . PRO A 1 101 ? 12.200 8.753 -11.853 1.00 51.22 101 PRO A C 1
ATOM 768 O O . PRO A 1 101 ? 13.045 8.967 -10.994 1.00 51.22 101 PRO A O 1
ATOM 771 N N . ASP A 1 102 ? 11.016 9.379 -11.846 1.00 49.62 102 ASP A N 1
ATOM 772 C CA . ASP A 1 102 ? 10.716 10.553 -11.020 1.00 49.62 102 ASP A CA 1
ATOM 773 C C . ASP A 1 102 ? 9.560 10.335 -10.041 1.00 49.62 102 ASP A C 1
ATOM 775 O O . ASP A 1 102 ? 8.428 10.767 -10.259 1.00 49.62 102 ASP A O 1
ATOM 779 N N . PHE A 1 103 ? 9.852 9.709 -8.906 1.00 44.81 103 PHE A N 1
ATOM 780 C CA . PHE A 1 103 ? 9.086 9.963 -7.685 1.00 44.81 103 PHE A CA 1
ATOM 781 C C . PHE A 1 103 ? 9.925 10.650 -6.605 1.00 44.81 103 PHE A C 1
ATOM 783 O O . PHE A 1 103 ? 9.642 10.471 -5.426 1.00 44.81 103 PHE A O 1
ATOM 790 N N . VAL A 1 104 ? 10.904 11.498 -6.951 1.00 38.72 104 VAL A N 1
ATOM 791 C CA . VAL A 1 104 ? 11.435 12.456 -5.967 1.00 38.72 104 VAL A CA 1
ATOM 792 C C . VAL A 1 104 ? 11.825 13.792 -6.601 1.00 38.72 104 VAL A C 1
ATOM 794 O O . VAL A 1 104 ? 12.857 13.925 -7.239 1.00 38.72 104 VAL A O 1
ATOM 797 N N . ALA A 1 105 ? 11.066 14.834 -6.268 1.00 33.88 105 ALA A N 1
ATOM 798 C CA . ALA A 1 105 ? 11.620 16.173 -6.094 1.00 33.88 105 ALA A CA 1
ATOM 799 C C . ALA A 1 105 ? 11.085 16.764 -4.780 1.00 33.88 105 ALA A C 1
ATOM 801 O O . ALA A 1 105 ? 10.345 17.746 -4.750 1.00 33.88 105 ALA A O 1
ATOM 802 N N . ARG A 1 106 ? 11.439 16.134 -3.652 1.00 34.91 106 ARG A N 1
ATOM 803 C CA . ARG A 1 106 ? 11.589 16.862 -2.386 1.00 34.91 106 ARG A CA 1
ATOM 804 C C . ARG A 1 106 ? 13.052 16.745 -1.948 1.00 34.91 106 ARG A C 1
ATOM 806 O O . ARG A 1 106 ? 13.512 15.617 -1.800 1.00 34.91 106 ARG A O 1
ATOM 813 N N . PRO A 1 107 ? 13.774 17.853 -1.701 1.00 36.72 107 PRO A N 1
ATOM 814 C CA . PRO A 1 107 ? 15.235 17.848 -1.536 1.00 36.72 107 PRO A CA 1
ATOM 815 C C . PRO A 1 107 ? 15.788 17.180 -0.261 1.00 36.72 107 PRO A C 1
ATOM 817 O O . PRO A 1 107 ? 16.899 17.503 0.141 1.00 36.72 107 PRO A O 1
ATOM 820 N N . GLN A 1 108 ? 15.035 16.333 0.450 1.00 38.88 108 GLN A N 1
ATOM 821 C CA . GLN A 1 108 ? 15.402 15.941 1.821 1.00 38.88 108 GLN A CA 1
ATOM 822 C C . GLN A 1 108 ? 15.291 14.455 2.169 1.00 38.88 108 GLN A C 1
ATOM 824 O O . GLN A 1 108 ? 15.539 14.108 3.321 1.00 38.88 108 GLN A O 1
ATOM 829 N N . ARG A 1 109 ? 14.966 13.553 1.235 1.00 38.81 109 ARG A N 1
ATOM 830 C CA . ARG A 1 109 ? 15.080 12.108 1.505 1.00 38.81 109 ARG A CA 1
ATOM 831 C C . ARG A 1 109 ? 15.707 11.397 0.317 1.00 38.81 109 ARG A C 1
ATOM 833 O O . ARG A 1 109 ? 15.128 11.361 -0.762 1.00 38.81 109 ARG A O 1
ATOM 840 N N . ALA A 1 110 ? 16.924 10.920 0.537 1.00 38.75 110 ALA A N 1
ATOM 841 C CA . ALA A 1 110 ? 17.704 10.152 -0.412 1.00 38.75 110 ALA A CA 1
ATOM 842 C C . ALA A 1 110 ? 16.983 8.841 -0.786 1.00 38.75 110 ALA A C 1
ATOM 844 O O . ALA A 1 110 ? 16.469 8.155 0.090 1.00 38.75 110 ALA A O 1
ATOM 845 N N . ASN A 1 111 ? 16.999 8.528 -2.083 1.00 44.56 111 ASN A N 1
ATOM 846 C CA . ASN A 1 111 ? 17.003 7.182 -2.666 1.00 44.56 111 ASN A CA 1
ATOM 847 C C . ASN A 1 111 ? 15.822 6.246 -2.357 1.00 44.56 111 ASN A C 1
ATOM 849 O O . ASN A 1 111 ? 16.031 5.141 -1.879 1.00 44.56 111 ASN A O 1
ATOM 853 N N . ALA A 1 112 ? 14.599 6.633 -2.719 1.00 51.91 112 ALA A N 1
ATOM 854 C CA . ALA A 1 112 ? 13.506 5.672 -2.857 1.00 51.91 112 ALA A CA 1
ATOM 855 C C . ALA A 1 112 ? 13.131 5.538 -4.339 1.00 51.91 112 ALA A C 1
ATOM 857 O O . ALA A 1 112 ? 12.400 6.375 -4.880 1.00 51.91 112 ALA A O 1
ATOM 858 N N . HIS A 1 113 ? 13.651 4.510 -5.013 1.00 59.78 113 HIS A N 1
ATOM 859 C CA . HIS A 1 113 ? 13.139 4.125 -6.327 1.00 59.78 113 HIS A CA 1
ATOM 860 C C . HIS A 1 113 ? 11.701 3.630 -6.141 1.00 59.78 113 HIS A C 1
ATOM 862 O O . HIS A 1 113 ? 11.419 2.864 -5.224 1.00 59.78 113 HIS A O 1
ATOM 868 N N . LYS A 1 114 ? 10.758 4.081 -6.969 1.00 68.50 114 LYS A N 1
ATOM 869 C CA . LYS A 1 114 ? 9.366 3.616 -6.888 1.00 68.50 114 LYS A CA 1
ATOM 870 C C . LYS A 1 114 ? 9.001 2.894 -8.162 1.00 68.50 114 LYS A C 1
ATOM 872 O O . LYS A 1 114 ? 9.205 3.420 -9.256 1.00 68.50 114 LYS A O 1
ATOM 877 N N . ILE A 1 115 ? 8.408 1.721 -8.000 1.00 75.25 115 ILE A N 1
ATOM 878 C CA . ILE A 1 115 ? 7.732 1.034 -9.090 1.00 75.25 115 ILE A CA 1
ATOM 879 C C . ILE A 1 115 ? 6.230 1.107 -8.865 1.00 75.25 115 ILE A C 1
ATOM 881 O O . ILE A 1 115 ? 5.740 1.107 -7.731 1.00 75.25 115 ILE A O 1
ATOM 885 N N . ILE A 1 116 ? 5.482 1.170 -9.955 1.00 76.44 116 ILE A N 1
ATOM 886 C CA . ILE A 1 116 ? 4.031 1.039 -9.910 1.00 76.44 116 ILE A CA 1
ATOM 887 C C . ILE A 1 116 ? 3.677 -0.337 -10.438 1.00 76.44 116 ILE A C 1
ATOM 889 O O . ILE A 1 116 ? 4.045 -0.684 -11.557 1.00 76.44 116 ILE A O 1
ATOM 893 N N . ILE A 1 117 ? 2.951 -1.101 -9.626 1.00 78.56 117 ILE A N 1
ATOM 894 C CA . ILE A 1 117 ? 2.445 -2.410 -10.004 1.00 78.56 117 ILE A CA 1
ATOM 895 C C . ILE A 1 117 ? 0.946 -2.297 -10.218 1.00 78.56 117 ILE A C 1
ATOM 897 O O . ILE A 1 117 ? 0.189 -1.887 -9.334 1.00 78.56 117 ILE A O 1
ATOM 901 N N . VAL A 1 118 ? 0.524 -2.653 -11.421 1.00 77.81 118 VAL A N 1
ATOM 902 C CA . VAL A 1 118 ? -0.883 -2.780 -11.777 1.00 77.81 118 VAL A CA 1
ATOM 903 C C . VAL A 1 118 ? -1.253 -4.246 -11.628 1.00 77.81 118 VAL A C 1
ATOM 905 O O . VAL A 1 118 ? -0.599 -5.111 -12.204 1.00 77.81 118 VAL A O 1
ATOM 908 N N . VAL A 1 119 ? -2.295 -4.526 -10.855 1.00 79.44 119 VAL A N 1
ATOM 909 C CA . VAL A 1 119 ? -2.739 -5.890 -10.544 1.00 79.44 119 VAL A CA 1
ATOM 910 C C . VAL A 1 119 ? -4.202 -6.050 -10.911 1.00 79.44 119 VAL A C 1
ATOM 912 O O . VAL A 1 119 ? -4.935 -5.064 -10.865 1.00 79.44 119 VAL A O 1
ATOM 915 N N . ASP A 1 120 ? -4.645 -7.265 -11.237 1.00 74.69 120 ASP A N 1
ATOM 916 C CA . ASP A 1 120 ? -6.063 -7.546 -11.487 1.00 74.69 120 ASP A CA 1
ATOM 917 C C . ASP A 1 120 ? -6.850 -7.649 -10.176 1.00 74.69 120 ASP A C 1
ATOM 919 O O . ASP A 1 120 ? -7.138 -8.731 -9.660 1.00 74.69 120 ASP A O 1
ATOM 923 N N . LEU A 1 121 ? -7.139 -6.503 -9.576 1.00 71.50 121 LEU A N 1
ATOM 924 C CA . LEU A 1 121 ? -7.998 -6.404 -8.409 1.00 71.50 121 LEU A CA 1
ATOM 925 C C . LEU A 1 121 ? -8.931 -5.223 -8.632 1.00 71.50 121 LEU A C 1
ATOM 927 O O . LEU A 1 121 ? -8.476 -4.117 -8.910 1.00 71.50 121 LEU A O 1
ATOM 931 N N . SER A 1 122 ? -10.234 -5.462 -8.536 1.00 63.12 122 SER A N 1
ATOM 932 C CA . SER A 1 122 ? -11.234 -4.410 -8.640 1.00 63.12 122 SER A CA 1
ATOM 933 C C . SER A 1 122 ? -12.320 -4.578 -7.586 1.00 63.12 122 SER A C 1
ATOM 935 O O . SER A 1 122 ? -12.718 -5.691 -7.249 1.00 63.12 122 SER A O 1
ATOM 937 N N . VAL A 1 123 ? -12.778 -3.454 -7.040 1.00 63.25 123 VAL A N 1
ATOM 938 C CA . VAL A 1 123 ? -13.950 -3.376 -6.158 1.00 63.25 123 VAL A CA 1
ATOM 939 C C . VAL A 1 123 ? -14.821 -2.252 -6.702 1.00 63.25 123 VAL A C 1
ATOM 941 O O . VAL A 1 123 ? -14.305 -1.181 -7.026 1.00 63.25 123 VAL A O 1
ATOM 944 N N . ASP A 1 124 ? -16.118 -2.499 -6.874 1.00 62.91 124 ASP A N 1
ATOM 945 C CA . ASP A 1 124 ? -17.063 -1.553 -7.487 1.00 62.91 124 ASP A CA 1
ATOM 946 C C . ASP A 1 124 ? -16.589 -0.999 -8.851 1.00 62.91 124 ASP A C 1
ATOM 948 O O . ASP A 1 124 ? -16.657 0.206 -9.105 1.00 62.91 124 ASP A O 1
ATOM 952 N N . ASN A 1 125 ? -16.065 -1.872 -9.725 1.00 61.19 125 ASN A N 1
ATOM 953 C CA . ASN A 1 125 ? -15.496 -1.544 -11.046 1.00 61.19 125 ASN A CA 1
ATOM 954 C C . ASN A 1 125 ? -14.288 -0.586 -11.030 1.00 61.19 125 ASN A C 1
ATOM 956 O O . ASN A 1 125 ? -13.953 0.013 -12.053 1.00 61.19 125 ASN A O 1
ATOM 960 N N . LYS A 1 126 ? -13.610 -0.429 -9.890 1.00 59.34 126 LYS A N 1
ATOM 961 C CA . LYS A 1 126 ? -12.402 0.399 -9.782 1.00 59.34 126 LYS A CA 1
ATOM 962 C C . LYS A 1 126 ? -11.168 -0.485 -9.715 1.00 59.34 126 LYS A C 1
ATOM 964 O O . LYS A 1 126 ? -11.028 -1.248 -8.764 1.00 59.34 126 LYS A O 1
ATOM 969 N N . GLN A 1 127 ? -10.282 -0.352 -10.700 1.00 64.31 127 GLN A N 1
ATOM 970 C CA . GLN A 1 127 ? -8.995 -1.047 -10.731 1.00 64.31 127 GLN A CA 1
ATOM 971 C C . GLN A 1 127 ? -8.115 -0.634 -9.546 1.00 64.31 127 GLN A C 1
ATOM 973 O O . GLN A 1 127 ? -8.032 0.546 -9.196 1.00 64.31 127 GLN A O 1
ATOM 978 N N . VAL A 1 128 ? -7.410 -1.598 -8.967 1.00 64.44 128 VAL A N 1
ATOM 979 C CA . VAL A 1 128 ? -6.421 -1.383 -7.918 1.00 64.44 128 VAL A CA 1
ATOM 980 C C . VAL A 1 128 ? -5.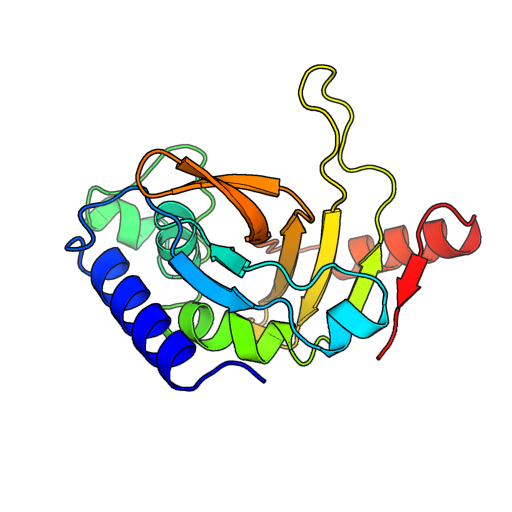026 -1.283 -8.522 1.00 64.44 128 VAL A C 1
ATOM 982 O O . VAL A 1 128 ? -4.559 -2.146 -9.261 1.00 64.44 128 VAL A O 1
ATOM 985 N N . ILE A 1 129 ? -4.340 -0.211 -8.143 1.00 65.88 129 ILE A N 1
ATOM 986 C CA . ILE A 1 129 ? -2.939 0.041 -8.459 1.00 65.88 129 ILE A CA 1
ATOM 987 C C . ILE A 1 129 ? -2.178 0.031 -7.137 1.00 65.88 129 ILE A C 1
ATOM 989 O O . ILE A 1 129 ? -2.516 0.810 -6.239 1.00 65.88 129 ILE A O 1
ATOM 993 N N . ALA A 1 130 ? -1.156 -0.819 -7.042 1.00 66.31 130 ALA A N 1
ATOM 994 C CA . ALA A 1 130 ? -0.280 -0.965 -5.886 1.00 66.31 130 ALA A CA 1
ATOM 995 C C . ALA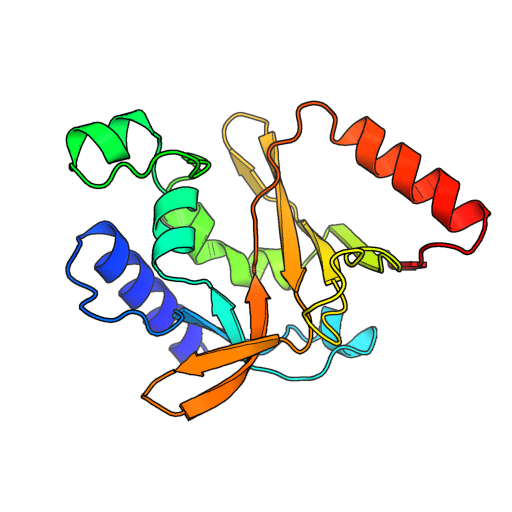 A 1 130 ? 1.124 -0.406 -6.217 1.00 66.31 130 ALA A C 1
ATOM 997 O O . ALA A 1 130 ? 1.980 -1.104 -6.755 1.00 66.31 130 ALA A O 1
ATOM 998 N N . PRO A 1 131 ? 1.400 0.870 -5.932 1.00 65.50 131 PRO A N 1
ATOM 999 C CA . PRO A 1 131 ? 2.746 1.407 -5.924 1.00 65.50 131 PRO A CA 1
ATOM 1000 C C . PRO A 1 131 ? 3.554 0.822 -4.769 1.00 65.50 131 PRO A C 1
ATOM 1002 O O . PRO A 1 131 ? 3.142 0.849 -3.601 1.00 65.50 131 PRO A O 1
ATOM 1005 N N . ILE A 1 132 ? 4.746 0.358 -5.115 1.00 66.56 132 ILE A N 1
ATOM 1006 C CA . ILE A 1 132 ? 5.730 -0.149 -4.173 1.00 66.56 132 ILE A CA 1
ATOM 1007 C C . ILE A 1 132 ? 6.921 0.800 -4.182 1.00 66.56 132 ILE A C 1
ATOM 1009 O O . ILE A 1 132 ? 7.516 1.097 -5.218 1.00 66.56 132 ILE A O 1
ATOM 1013 N N . GLU A 1 133 ? 7.243 1.303 -2.999 1.00 67.50 133 GLU A N 1
ATOM 1014 C CA . GLU A 1 133 ? 8.498 1.981 -2.730 1.00 67.50 133 GLU A CA 1
ATOM 1015 C C . GLU A 1 133 ? 9.573 0.916 -2.507 1.00 67.50 133 GLU A C 1
ATOM 1017 O O . GLU A 1 133 ? 9.419 0.052 -1.642 1.00 67.50 133 GLU A O 1
ATOM 1022 N N . ILE A 1 134 ? 10.606 0.940 -3.344 1.00 68.25 134 ILE A N 1
ATOM 1023 C CA . ILE A 1 134 ? 11.677 -0.055 -3.375 1.00 68.25 134 ILE A CA 1
ATOM 1024 C C . ILE A 1 134 ? 12.851 0.423 -2.535 1.00 68.25 134 ILE A C 1
ATOM 1026 O O . ILE A 1 134 ? 13.178 1.611 -2.553 1.00 68.25 134 ILE A O 1
ATOM 1030 N N . ASP A 1 135 ? 13.452 -0.523 -1.810 1.00 62.75 135 ASP A N 1
ATOM 1031 C CA . ASP A 1 135 ? 14.608 -0.318 -0.932 1.00 62.75 135 ASP A CA 1
ATOM 1032 C C . ASP A 1 135 ? 14.380 0.804 0.104 1.00 62.75 135 ASP A C 1
ATOM 1034 O O . ASP A 1 135 ? 15.245 1.633 0.380 1.00 62.75 135 ASP A O 1
ATOM 1038 N N . ALA A 1 136 ? 13.180 0.840 0.687 1.00 68.19 136 ALA A N 1
ATOM 1039 C CA . ALA A 1 136 ? 12.845 1.766 1.758 1.00 68.19 136 ALA A CA 1
ATOM 1040 C C . ALA A 1 136 ? 13.404 1.276 3.103 1.00 68.19 136 ALA A C 1
ATOM 1042 O O . ALA A 1 136 ? 13.350 0.090 3.418 1.00 68.19 136 ALA A O 1
ATOM 1043 N N . GLU A 1 137 ? 13.833 2.196 3.966 1.00 74.75 137 GLU A N 1
ATOM 1044 C CA . GLU A 1 137 ? 14.098 1.882 5.373 1.00 74.75 137 GLU A CA 1
ATOM 1045 C C . GLU A 1 137 ? 12.847 2.133 6.223 1.00 74.75 137 GLU A C 1
ATOM 1047 O O . GLU A 1 137 ? 12.333 3.255 6.303 1.00 74.75 137 GLU A O 1
ATOM 1052 N N . VAL A 1 138 ? 12.388 1.105 6.940 1.00 78.94 138 VAL A N 1
ATOM 1053 C CA . VAL A 1 138 ? 11.321 1.237 7.944 1.00 78.94 138 VAL A CA 1
ATOM 1054 C C . VAL A 1 138 ? 11.825 0.889 9.336 1.00 78.94 138 VAL A C 1
ATOM 1056 O O . VAL A 1 138 ? 12.747 0.096 9.523 1.00 78.94 138 VAL A O 1
ATOM 1059 N N . PHE A 1 139 ? 11.195 1.483 10.348 1.00 80.75 139 PHE A N 1
ATOM 1060 C CA . PHE A 1 139 ? 11.477 1.164 11.741 1.00 80.75 139 PHE A CA 1
ATOM 1061 C C . PHE A 1 139 ? 10.561 0.028 12.207 1.00 80.75 139 PHE A C 1
ATOM 1063 O O . PHE A 1 139 ? 9.339 0.164 12.195 1.00 80.75 139 PHE A O 1
ATOM 1070 N N . SER A 1 140 ? 11.145 -1.090 12.631 1.00 81.38 140 SER A N 1
ATOM 1071 C CA . SER A 1 140 ? 10.438 -2.261 13.154 1.00 81.38 140 SER A CA 1
ATOM 1072 C C . SER A 1 140 ? 11.175 -2.793 14.377 1.00 81.38 140 SER A C 1
ATOM 1074 O O . SER A 1 140 ? 12.395 -2.937 14.359 1.00 81.38 140 SER A O 1
ATOM 1076 N N . HIS A 1 141 ? 10.460 -3.057 15.475 1.00 82.69 141 HIS A N 1
ATOM 1077 C CA . HIS A 1 141 ? 11.040 -3.608 16.712 1.00 82.69 141 HIS A CA 1
ATOM 1078 C C . HIS A 1 141 ? 12.289 -2.853 17.211 1.00 82.69 141 HIS A C 1
ATOM 1080 O O . HIS A 1 141 ? 13.269 -3.451 17.655 1.00 82.69 141 HIS A O 1
ATOM 1086 N N . LYS A 1 142 ? 12.245 -1.516 17.151 1.00 81.62 142 LYS A N 1
ATOM 1087 C CA . LYS A 1 142 ? 13.341 -0.609 17.538 1.00 81.62 142 LYS A CA 1
ATOM 1088 C C . LYS A 1 142 ? 14.598 -0.671 16.654 1.00 81.62 142 LYS A C 1
ATOM 1090 O O . LYS A 1 142 ? 15.640 -0.156 17.053 1.00 81.62 142 LYS A O 1
ATOM 1095 N N . LYS A 1 143 ? 14.515 -1.272 15.466 1.00 86.06 143 LYS A N 1
ATOM 1096 C CA . LYS A 1 143 ? 15.608 -1.367 14.489 1.00 86.06 143 LYS A CA 1
ATOM 1097 C C . LYS A 1 143 ? 15.159 -0.825 13.136 1.00 86.06 143 LYS A C 1
ATOM 1099 O O . LYS A 1 143 ? 13.972 -0.874 12.817 1.00 86.06 143 LYS A O 1
ATOM 1104 N N . ARG A 1 144 ? 16.103 -0.310 12.347 1.00 84.50 144 ARG A N 1
ATOM 1105 C CA . ARG A 1 144 ? 15.869 -0.044 10.924 1.00 84.50 144 ARG A CA 1
ATOM 1106 C C . ARG A 1 144 ? 16.076 -1.330 10.138 1.00 84.50 144 ARG A C 1
ATOM 1108 O O . ARG A 1 144 ? 17.002 -2.080 10.445 1.00 84.50 144 ARG A O 1
ATOM 1115 N N . ILE A 1 145 ? 15.174 -1.590 9.204 1.00 85.38 145 ILE A N 1
ATOM 1116 C CA . ILE A 1 145 ? 15.238 -2.720 8.283 1.00 85.38 145 ILE A CA 1
ATOM 1117 C C . ILE A 1 145 ? 14.946 -2.222 6.869 1.00 85.38 145 ILE A C 1
ATOM 1119 O O . ILE A 1 145 ? 14.059 -1.382 6.688 1.00 85.38 145 ILE A O 1
ATOM 1123 N N . ASP A 1 146 ? 15.669 -2.770 5.899 1.00 85.62 146 ASP A N 1
ATOM 1124 C CA . ASP A 1 146 ? 15.407 -2.547 4.480 1.00 85.62 146 ASP A CA 1
ATOM 1125 C C . ASP A 1 146 ? 14.187 -3.368 4.063 1.00 85.62 146 ASP A C 1
ATOM 1127 O O . ASP A 1 146 ? 14.071 -4.554 4.393 1.00 85.62 146 ASP A O 1
ATOM 1131 N N . VAL A 1 147 ? 13.249 -2.728 3.373 1.00 85.56 147 VAL A N 1
ATOM 1132 C CA . VAL A 1 147 ? 11.984 -3.324 2.944 1.00 85.56 147 VAL A CA 1
ATOM 1133 C C . VAL A 1 147 ? 11.559 -2.790 1.584 1.00 85.56 147 VAL A C 1
ATOM 1135 O O . VAL A 1 147 ? 11.900 -1.678 1.191 1.00 85.56 147 VAL A O 1
ATOM 1138 N N . ASN A 1 148 ? 10.693 -3.547 0.920 1.00 86.00 148 ASN A N 1
ATOM 1139 C CA . ASN A 1 148 ? 9.830 -3.011 -0.121 1.00 86.00 148 ASN A CA 1
ATOM 1140 C C . ASN A 1 148 ? 8.492 -2.629 0.525 1.00 86.00 148 ASN A C 1
ATOM 1142 O O . ASN A 1 148 ? 7.823 -3.465 1.134 1.00 86.00 148 ASN A O 1
ATOM 1146 N N . LEU A 1 149 ? 8.116 -1.353 0.448 1.00 83.19 149 LEU A N 1
ATOM 1147 C CA . LEU A 1 149 ? 6.951 -0.796 1.136 1.00 83.19 149 LEU A CA 1
ATOM 1148 C C . LEU A 1 149 ? 5.814 -0.523 0.150 1.00 83.19 149 LEU A C 1
ATOM 1150 O O . LEU A 1 149 ? 5.935 0.311 -0.745 1.00 83.19 149 LEU A O 1
ATOM 1154 N N . ILE A 1 150 ? 4.657 -1.143 0.366 1.00 80.06 150 ILE A N 1
ATOM 1155 C CA . ILE A 1 150 ? 3.432 -0.777 -0.356 1.00 80.06 150 ILE A CA 1
ATOM 1156 C C . ILE A 1 150 ? 2.906 0.538 0.225 1.00 80.06 150 ILE A C 1
ATOM 1158 O O . ILE A 1 150 ? 2.531 0.610 1.399 1.00 80.06 150 ILE A O 1
ATOM 1162 N N . SER A 1 151 ? 2.953 1.597 -0.586 1.00 66.12 151 SER A N 1
ATOM 1163 C CA . SER A 1 151 ? 2.952 2.983 -0.093 1.00 66.12 151 SER A CA 1
ATOM 1164 C C . SER A 1 151 ? 1.675 3.774 -0.376 1.00 66.12 151 SER A C 1
ATOM 1166 O O . SER A 1 151 ? 1.425 4.770 0.302 1.00 66.12 151 SER A O 1
ATOM 1168 N N . THR A 1 152 ? 0.851 3.374 -1.346 1.00 62.78 152 THR A N 1
ATOM 1169 C CA . THR A 1 152 ? -0.462 4.000 -1.571 1.00 62.78 152 THR A CA 1
ATOM 1170 C C . THR A 1 152 ? -1.404 3.065 -2.338 1.00 62.78 152 THR A C 1
ATOM 1172 O O . THR A 1 152 ? -1.009 1.984 -2.745 1.00 62.78 152 THR A O 1
ATOM 1175 N N . TYR A 1 153 ? -2.659 3.462 -2.514 1.00 55.25 153 TYR A N 1
ATOM 1176 C CA . TYR A 1 153 ? -3.626 2.866 -3.431 1.00 55.25 153 TYR A CA 1
ATOM 1177 C C . TYR A 1 153 ? -4.147 3.993 -4.312 1.00 55.25 153 TYR A C 1
ATOM 1179 O O . TYR A 1 153 ? -4.662 4.996 -3.813 1.00 55.25 153 TYR A O 1
ATOM 1187 N N . PHE A 1 154 ? -4.006 3.866 -5.628 1.00 54.00 154 PHE A N 1
ATOM 1188 C CA . PHE A 1 154 ? -4.562 4.861 -6.540 1.00 54.00 154 PHE A CA 1
ATOM 1189 C C . PHE A 1 154 ? -5.905 4.384 -7.072 1.00 54.00 154 PHE A C 1
ATOM 1191 O O . PHE A 1 154 ? -5.976 3.608 -8.015 1.00 54.00 154 PHE A O 1
ATOM 1198 N N . ASN A 1 155 ? -6.977 4.925 -6.501 1.00 49.00 155 ASN A N 1
ATOM 1199 C CA . ASN A 1 155 ? -8.250 5.017 -7.198 1.00 49.00 155 ASN A CA 1
ATOM 1200 C C . ASN A 1 155 ? -8.185 6.266 -8.091 1.00 49.00 155 ASN A C 1
ATOM 1202 O O . ASN A 1 155 ? -8.498 7.371 -7.645 1.00 49.00 155 ASN A O 1
ATOM 1206 N N . ARG A 1 156 ? -7.676 6.137 -9.320 1.00 50.94 156 ARG A N 1
ATOM 1207 C CA . ARG A 1 156 ? -7.738 7.228 -10.303 1.00 50.94 156 ARG A CA 1
ATOM 1208 C C . ARG A 1 156 ? -8.925 6.970 -11.225 1.00 50.94 156 ARG A C 1
ATOM 1210 O O . ARG A 1 156 ? -8.915 6.000 -11.968 1.00 50.94 156 ARG A O 1
ATOM 1217 N N . ALA A 1 157 ? -9.863 7.916 -11.285 1.00 50.88 157 ALA A N 1
ATOM 1218 C CA . ALA A 1 157 ? -10.846 7.998 -12.374 1.00 50.88 157 ALA A CA 1
ATOM 1219 C C . ALA A 1 157 ? -10.186 8.130 -13.769 1.00 50.88 157 ALA A C 1
ATOM 1221 O O . ALA A 1 157 ? -10.833 7.915 -14.781 1.00 50.88 157 ALA A O 1
ATOM 1222 N N . ASN A 1 158 ? -8.887 8.450 -13.811 1.00 57.62 158 ASN A N 1
ATOM 1223 C CA . ASN A 1 158 ? -8.082 8.646 -15.016 1.00 57.62 158 ASN A CA 1
ATOM 1224 C C . ASN A 1 158 ? -6.979 7.578 -15.142 1.00 57.62 158 ASN A C 1
ATOM 1226 O O . ASN A 1 158 ? -5.829 7.918 -15.430 1.00 57.62 158 ASN A O 1
ATOM 1230 N N . PHE A 1 159 ? -7.280 6.314 -14.830 1.00 66.88 159 PHE A N 1
ATOM 1231 C CA . PHE A 1 159 ? -6.307 5.228 -14.985 1.00 66.88 159 PHE A CA 1
ATOM 1232 C C . PHE A 1 159 ? -5.805 5.129 -16.431 1.00 66.88 159 PHE A C 1
ATOM 1234 O O . PHE A 1 159 ? -4.599 5.094 -16.643 1.00 66.88 159 PHE A O 1
ATOM 1241 N N . GLU A 1 160 ? -6.706 5.223 -17.411 1.00 70.44 160 GLU A N 1
ATOM 1242 C CA . GLU A 1 160 ? -6.361 5.271 -18.839 1.00 70.44 160 GLU A CA 1
ATOM 1243 C C . GLU A 1 160 ? -5.347 6.380 -19.141 1.00 70.44 160 GLU A C 1
ATOM 1245 O O . GLU A 1 160 ? -4.282 6.109 -19.682 1.00 70.44 160 GLU A O 1
ATOM 1250 N N . LYS A 1 161 ? -5.592 7.605 -18.654 1.00 69.81 161 LYS A N 1
ATOM 1251 C CA . LYS A 1 161 ? -4.650 8.723 -18.811 1.00 69.81 161 LYS A CA 1
ATOM 1252 C C . LYS A 1 161 ? -3.282 8.437 -18.187 1.00 69.81 161 LYS A C 1
ATOM 1254 O O . LYS A 1 161 ? -2.271 8.847 -18.737 1.00 69.81 161 LYS A O 1
ATOM 1259 N N . PHE A 1 162 ? -3.238 7.770 -17.032 1.00 72.38 162 PHE A N 1
ATOM 1260 C CA . PHE A 1 162 ? -1.972 7.379 -16.407 1.00 72.38 162 PHE A CA 1
ATOM 1261 C C . PHE A 1 162 ? -1.208 6.370 -17.276 1.00 72.38 162 PHE A C 1
ATOM 1263 O O . PHE A 1 162 ? 0.002 6.503 -17.434 1.00 72.38 162 PHE A O 1
ATOM 1270 N N . ILE A 1 163 ? -1.911 5.403 -17.873 1.00 75.62 163 ILE A N 1
ATOM 1271 C CA . ILE A 1 163 ? -1.325 4.448 -18.819 1.00 75.62 163 ILE A CA 1
ATOM 1272 C C . ILE A 1 163 ? -0.833 5.159 -20.085 1.00 75.62 163 ILE A C 1
ATOM 1274 O O . ILE A 1 163 ? 0.263 4.862 -20.551 1.00 75.62 163 ILE A O 1
ATOM 1278 N N . ASP A 1 164 ? -1.589 6.118 -20.616 1.00 77.81 164 ASP A N 1
ATOM 1279 C CA . ASP A 1 164 ? -1.196 6.889 -21.800 1.00 77.81 164 ASP A CA 1
ATOM 1280 C C . ASP A 1 164 ? 0.017 7.791 -21.529 1.00 77.81 164 ASP A C 1
ATOM 1282 O O . ASP A 1 164 ? 0.951 7.830 -22.330 1.00 77.81 164 ASP A O 1
ATOM 1286 N N . GLU A 1 165 ? 0.044 8.474 -20.378 1.00 73.69 165 GLU A N 1
ATOM 1287 C CA . GLU A 1 165 ? 1.198 9.257 -19.911 1.00 73.69 165 GLU A CA 1
ATOM 1288 C C . GLU A 1 165 ? 2.435 8.370 -19.754 1.00 73.69 165 GLU A C 1
ATOM 1290 O O . GLU A 1 165 ? 3.533 8.756 -20.157 1.00 73.69 165 GLU A O 1
ATOM 1295 N N . ALA A 1 166 ? 2.254 7.174 -19.193 1.00 73.81 166 ALA A N 1
ATOM 1296 C CA . ALA A 1 166 ? 3.322 6.207 -19.053 1.00 73.81 166 ALA A CA 1
ATOM 1297 C C . ALA A 1 166 ? 3.841 5.778 -20.442 1.00 73.81 166 ALA A C 1
ATOM 1299 O O . ALA A 1 166 ? 5.027 5.943 -20.717 1.00 73.81 166 ALA A O 1
ATOM 1300 N N . LYS A 1 167 ? 2.970 5.343 -21.364 1.00 77.38 167 LYS A N 1
ATOM 1301 C CA . LYS A 1 167 ? 3.355 4.921 -22.728 1.00 77.38 167 LYS A CA 1
ATOM 1302 C C . LYS A 1 167 ? 4.086 6.022 -23.497 1.00 77.38 167 LYS A C 1
ATOM 1304 O O . LYS A 1 167 ? 5.066 5.764 -24.189 1.00 77.38 167 LYS A O 1
ATOM 1309 N N . ALA A 1 168 ? 3.630 7.268 -23.372 1.00 78.38 168 ALA A N 1
ATOM 1310 C CA . ALA A 1 168 ? 4.291 8.408 -24.000 1.00 78.38 168 ALA A CA 1
ATOM 1311 C C . ALA A 1 168 ? 5.731 8.595 -23.492 1.00 78.38 168 ALA A C 1
ATOM 1313 O O . ALA A 1 168 ? 6.614 8.906 -24.286 1.00 78.38 168 ALA A O 1
ATOM 1314 N N . ARG A 1 169 ? 5.966 8.367 -22.195 1.00 73.44 169 ARG A N 1
ATOM 1315 C CA . ARG A 1 169 ? 7.291 8.459 -21.566 1.00 73.44 169 ARG A CA 1
ATOM 1316 C C . ARG A 1 169 ? 8.191 7.253 -21.835 1.00 73.44 169 ARG A C 1
ATOM 1318 O O . ARG A 1 169 ? 9.409 7.375 -21.792 1.00 73.44 169 ARG A O 1
ATOM 1325 N N . GLU A 1 170 ? 7.619 6.087 -22.111 1.00 76.56 170 GLU A N 1
ATOM 1326 C CA . GLU A 1 170 ? 8.396 4.936 -22.585 1.00 76.56 170 GLU A CA 1
ATOM 1327 C C . GLU A 1 170 ? 8.998 5.227 -23.957 1.00 76.56 170 GLU A C 1
ATOM 1329 O O . GLU A 1 170 ? 10.187 5.012 -24.174 1.00 76.56 170 GLU A O 1
ATOM 1334 N N . ASN A 1 171 ? 8.202 5.811 -24.858 1.00 77.75 171 ASN A N 1
ATOM 1335 C CA . ASN A 1 171 ? 8.654 6.179 -26.200 1.00 77.75 171 ASN A CA 1
ATOM 1336 C C . ASN A 1 171 ? 9.791 7.215 -26.197 1.00 77.75 171 ASN A C 1
ATOM 1338 O O . ASN A 1 171 ? 10.531 7.307 -27.176 1.00 77.75 171 ASN A O 1
ATOM 1342 N N . THR A 1 172 ? 9.935 7.998 -25.125 1.00 77.75 172 THR A N 1
ATOM 1343 C CA . THR A 1 172 ? 11.041 8.951 -24.940 1.00 77.75 172 THR A CA 1
ATOM 1344 C C . THR A 1 172 ? 12.226 8.357 -24.175 1.00 77.75 172 THR A C 1
ATOM 1346 O O . THR A 1 172 ? 13.253 9.020 -24.057 1.00 77.75 172 THR A O 1
ATOM 1349 N N . GLY A 1 173 ? 12.122 7.110 -23.699 1.00 72.00 173 GLY A N 1
ATOM 1350 C CA . GLY A 1 173 ? 13.141 6.441 -22.888 1.00 72.00 173 GLY A CA 1
ATOM 1351 C C . GLY A 1 173 ? 13.191 6.912 -21.433 1.00 72.00 173 GLY A C 1
ATOM 1352 O O . GLY A 1 173 ? 14.114 6.541 -20.710 1.00 72.00 173 GLY A O 1
ATOM 1353 N N . ASP A 1 174 ? 12.216 7.714 -20.997 1.00 65.50 174 ASP A N 1
ATOM 1354 C CA . ASP A 1 174 ? 12.171 8.247 -19.637 1.00 65.50 174 ASP A CA 1
ATOM 1355 C C . ASP A 1 174 ? 11.745 7.161 -18.642 1.00 65.50 174 ASP A C 1
ATOM 1357 O O . ASP A 1 174 ? 12.273 7.095 -17.534 1.00 65.50 174 ASP A O 1
ATOM 1361 N N . ILE A 1 175 ? 10.796 6.293 -19.014 1.00 69.75 175 ILE A N 1
ATOM 1362 C CA . ILE A 1 175 ? 10.323 5.203 -18.149 1.00 69.75 175 ILE A CA 1
ATOM 1363 C C . ILE A 1 175 ? 10.493 3.831 -18.802 1.00 69.75 175 ILE A C 1
ATOM 1365 O O . ILE A 1 175 ? 10.440 3.706 -20.021 1.00 69.75 175 ILE A O 1
ATOM 1369 N N . GLY A 1 176 ? 10.650 2.793 -17.978 1.00 66.38 176 GLY A N 1
ATOM 1370 C CA . GLY A 1 176 ? 10.672 1.403 -18.438 1.00 66.38 176 GLY A CA 1
ATOM 1371 C C . GLY A 1 176 ? 9.342 0.701 -18.169 1.00 66.38 176 GLY A C 1
ATOM 1372 O O . GLY A 1 176 ? 8.852 0.734 -17.035 1.00 66.38 176 GLY A O 1
ATOM 1373 N N . PHE A 1 177 ? 8.785 0.038 -19.185 1.00 69.81 177 PHE A N 1
ATOM 1374 C CA . PHE A 1 177 ? 7.681 -0.906 -19.017 1.00 69.81 177 PHE A CA 1
ATOM 1375 C C . PHE A 1 177 ? 8.196 -2.333 -18.982 1.00 69.81 177 PHE A C 1
ATOM 1377 O O . PHE A 1 177 ? 9.028 -2.743 -19.791 1.00 69.81 177 PHE A O 1
ATOM 1384 N N . TYR A 1 178 ? 7.618 -3.108 -18.074 1.00 65.88 178 TYR A N 1
ATOM 1385 C CA . TYR A 1 178 ? 7.775 -4.548 -18.050 1.00 65.88 178 TYR A CA 1
ATOM 1386 C C . TYR A 1 178 ? 6.385 -5.177 -18.099 1.00 65.88 178 TYR A C 1
ATOM 1388 O O . TYR A 1 178 ? 5.601 -5.078 -17.149 1.00 65.88 178 TYR A O 1
ATOM 1396 N N . TYR A 1 179 ? 6.088 -5.788 -19.244 1.00 63.28 179 TYR A N 1
ATOM 1397 C CA . TYR A 1 179 ? 4.969 -6.709 -19.416 1.00 63.28 179 TYR A CA 1
ATOM 1398 C C . TYR A 1 179 ? 5.440 -8.111 -19.033 1.00 63.28 179 TYR A C 1
ATOM 1400 O O . TYR A 1 179 ? 6.592 -8.469 -19.298 1.00 63.28 179 TYR A O 1
ATOM 1408 N N . LEU A 1 180 ? 4.569 -8.873 -18.378 1.00 55.25 180 LEU A N 1
ATOM 1409 C CA . LEU A 1 180 ? 4.865 -10.205 -17.856 1.00 55.25 180 LEU A CA 1
ATOM 1410 C C . LEU A 1 180 ? 4.056 -11.272 -18.581 1.00 55.25 180 LEU A C 1
ATOM 1412 O O . LEU A 1 180 ? 2.912 -10.965 -18.983 1.00 55.25 180 LEU A O 1
#

InterPro domains:
  IPR041131 Phage MuF, C-terminal domain [PF18819] (72-165)

pLDDT: mean 79.11, std 15.72, range [33.88, 98.06]

Sequence (180 aa):
MNSPDFQKQFEKDVDAVLNGTYNSSNPLIIGKTPSVLQKIGLSELPLVLTPAHAYSIAKTEAQAKAEGKYQKGTNYHGLGADAVKQIYDKISDPIMVLAHPDFVARPQRANAHKIIIVVDLSVDNKQVIAPIEIDAEVFSHKKRIDVNLISTYFNRANFEKFIDEAKARENTGDIGFYYL

Organism: NCBI:txid2763662

Foldseek 3Di:
DFDPVLLVQLLVCLVCLQVVNNPDQAWRFNGWDAPVVVVVPADRFGETETSLQSNLAADDQVRCVVVVNHDPPRRRNNLHSVLSSCVVVFQNDFQKKKFAPDPDDDPPDPDFGKIKTFGPDDDPNFGWIFIWGGQDWDQHPNDTGTYTYRDHTDRDPVVVVVVVVRVVCVVVVRMDMDGD

Radius of gyration: 16.29 Å; chains: 1; bounding box: 36×38×46 Å

Secondary structure (DSSP, 8-state):
---HHHHHHHHHHHHHHHTT-----PPEEEEE--HHHHTTT---PEEEE-HHHHHHHHS-HHHHHHTT---TT------HHHHHHTHHHHHHSEEEEEEES-S---TT----EEEEEEEEEEETTEEEEEEEEEEEEEEETTEEEEEEEE------TTHHHHHHHHHHHHTTTSSEEE--